Protein AF-A0A554IBC5-F1 (afdb_monomer)

pLDDT: mean 88.37, std 8.96, range [50.66, 98.06]

Foldseek 3Di:
DPPPVVVVVVVPDDPVNVVVVVVVVVVVVVVVVCLVVCCVPDPPVVSVVVCLCVLVVVQVVCVVVVHDDDPVSVVSVVVVVVVVVVVVVVVVVVVVVVVVVVVVVVVD

Mean predicted aligned error: 8.76 Å

Radius of gyration: 23.84 Å; Cα contacts (8 Å, |Δi|>4): 17; chains: 1; bounding box: 59×34×70 Å

Sequence (108 aa):
MGLNGQLGLLANLSIEQAGWVAITSIILFGYVMTWYSGLKYVPVSLAAAVLIFGSPITTLLSLISGGAVNAKELAGVGLILTGLTIIFAAEHIIKKIRQLLSKEYVRS

Solvent-accessible surface area (backbone atoms only — not comparable to full-atom values): 6267 Å² total; per-residue (Å²): 139,78,60,75,68,57,54,54,54,63,75,64,59,49,74,66,57,52,49,53,51,51,53,54,48,52,54,51,49,52,49,51,53,49,50,64,61,46,52,79,80,44,60,66,69,60,58,52,57,59,56,62,51,50,58,52,53,50,52,51,50,33,57,75,71,71,42,89,80,50,73,68,57,55,50,52,44,51,49,54,53,50,54,50,53,51,53,54,50,50,53,52,50,54,54,52,52,51,55,53,53,57,56,52,64,77,74,110

Structure (mmCIF, N/CA/C/O backbone):
data_AF-A0A554IBC5-F1
#
_entry.id   AF-A0A554IBC5-F1
#
loop_
_atom_site.group_PDB
_atom_site.id
_atom_site.type_symbol
_atom_site.label_atom_id
_atom_site.label_alt_id
_atom_site.label_comp_id
_atom_site.label_asym_id
_atom_site.label_entity_id
_atom_site.label_seq_id
_atom_site.pdbx_PDB_ins_code
_atom_site.Cartn_x
_atom_site.Cartn_y
_atom_site.Cartn_z
_atom_site.occupancy
_atom_site.B_iso_or_equiv
_atom_site.auth_seq_id
_atom_site.auth_comp_id
_atom_site.auth_asym_id
_atom_site.auth_atom_id
_atom_site.pdbx_PDB_model_num
ATOM 1 N N . MET A 1 1 ? 29.442 18.006 -13.498 1.00 50.66 1 MET A N 1
ATOM 2 C CA . MET A 1 1 ? 29.298 17.095 -14.659 1.00 50.66 1 MET A CA 1
ATOM 3 C C . MET A 1 1 ? 28.032 16.227 -14.527 1.00 50.66 1 MET A C 1
ATOM 5 O O . MET A 1 1 ? 28.126 15.015 -14.601 1.00 50.66 1 MET A O 1
ATOM 9 N N . GLY A 1 2 ? 26.849 16.813 -14.276 1.00 59.62 2 GLY A N 1
ATOM 10 C CA . GLY A 1 2 ? 25.669 16.038 -13.830 1.00 59.62 2 GLY A CA 1
ATOM 11 C C . GLY A 1 2 ? 24.566 15.810 -14.871 1.00 59.62 2 GLY A C 1
ATOM 12 O O . GLY A 1 2 ? 23.893 14.792 -14.817 1.00 59.62 2 GLY A O 1
ATOM 13 N N . LEU A 1 3 ? 24.395 16.723 -15.834 1.00 61.66 3 LEU A N 1
ATOM 14 C CA . LEU A 1 3 ? 23.262 16.695 -16.777 1.00 61.66 3 LEU A CA 1
ATOM 15 C C . LEU A 1 3 ? 23.611 16.102 -18.153 1.00 61.66 3 LEU A C 1
ATOM 17 O O . LEU A 1 3 ? 22.825 15.344 -18.713 1.00 61.66 3 LEU A O 1
ATOM 21 N N . ASN A 1 4 ? 24.812 16.370 -18.677 1.00 66.00 4 ASN A N 1
ATOM 22 C CA . ASN A 1 4 ? 25.183 15.957 -20.040 1.00 66.00 4 ASN A CA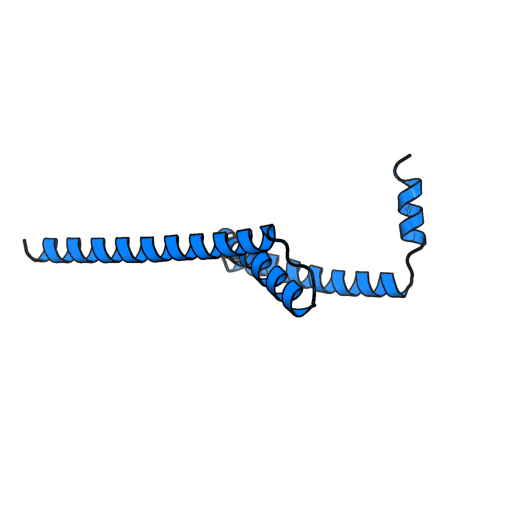 1
ATOM 23 C C . ASN A 1 4 ? 25.296 14.431 -20.224 1.00 66.00 4 ASN A C 1
ATOM 25 O O . ASN A 1 4 ? 25.055 13.938 -21.319 1.00 66.00 4 ASN A O 1
ATOM 29 N N . GLY A 1 5 ? 25.626 13.676 -19.169 1.00 68.25 5 GLY A N 1
ATOM 30 C CA . GLY A 1 5 ? 25.751 12.214 -19.251 1.00 68.25 5 GLY A CA 1
ATOM 31 C C . GLY A 1 5 ? 24.411 11.470 -19.229 1.00 68.25 5 GLY A C 1
ATOM 32 O O . GLY A 1 5 ? 24.266 10.450 -19.892 1.00 68.25 5 GLY A O 1
ATOM 33 N N . GLN A 1 6 ? 23.414 11.989 -18.505 1.00 74.56 6 GLN A N 1
ATOM 34 C CA . GLN A 1 6 ? 22.100 11.343 -18.373 1.00 74.56 6 GLN A CA 1
ATOM 35 C C . GLN A 1 6 ? 21.164 11.669 -19.543 1.00 74.56 6 GLN A C 1
ATOM 37 O O . GLN A 1 6 ? 20.400 10.809 -19.971 1.00 74.56 6 GLN A O 1
ATOM 42 N N . LEU A 1 7 ? 21.268 12.871 -20.123 1.00 75.25 7 LEU A N 1
ATOM 43 C CA . LEU A 1 7 ? 20.524 13.233 -21.336 1.00 75.25 7 LEU A CA 1
ATOM 44 C C . LEU A 1 7 ? 20.935 12.372 -22.541 1.00 75.25 7 LEU A C 1
ATOM 46 O O . LEU A 1 7 ? 20.083 11.995 -23.342 1.00 75.25 7 LEU A O 1
ATOM 50 N N . GLY A 1 8 ? 22.216 11.994 -22.628 1.00 77.50 8 GLY A N 1
ATOM 51 C CA . GLY A 1 8 ? 22.703 11.056 -23.643 1.00 77.50 8 GLY A CA 1
ATOM 52 C C . GLY A 1 8 ? 22.107 9.650 -23.513 1.00 77.50 8 GLY A C 1
ATOM 53 O O . GLY A 1 8 ? 21.890 8.991 -24.523 1.00 77.50 8 GLY A O 1
ATOM 54 N N . LEU A 1 9 ? 21.781 9.205 -22.293 1.00 78.31 9 LEU A N 1
ATOM 55 C CA . LEU A 1 9 ? 21.106 7.921 -22.060 1.00 78.31 9 LEU A CA 1
ATOM 56 C C . LEU A 1 9 ? 19.641 7.957 -22.512 1.00 78.31 9 LEU A C 1
ATOM 58 O O . LEU A 1 9 ? 19.162 6.991 -23.094 1.00 78.31 9 LEU A O 1
ATOM 62 N N . LEU A 1 10 ? 18.948 9.080 -22.299 1.00 77.56 10 LEU A N 1
ATOM 63 C CA . LEU A 1 10 ? 17.574 9.271 -22.778 1.00 77.56 10 LEU A CA 1
ATOM 64 C C . LEU A 1 10 ? 17.505 9.346 -24.309 1.00 77.56 10 LEU A C 1
ATOM 66 O O . LEU A 1 10 ? 16.578 8.810 -24.908 1.00 77.56 10 LEU A O 1
ATOM 70 N N . ALA A 1 11 ? 18.505 9.962 -24.944 1.00 79.38 11 ALA A N 1
ATOM 71 C CA . ALA A 1 11 ? 18.616 10.024 -26.401 1.00 79.38 11 ALA A CA 1
ATOM 72 C C . ALA A 1 11 ? 18.939 8.664 -27.053 1.00 79.38 11 ALA A C 1
ATOM 74 O O . ALA A 1 11 ? 18.804 8.529 -28.266 1.00 79.38 11 ALA A O 1
ATOM 75 N N . ASN A 1 12 ? 19.356 7.667 -26.265 1.00 85.38 12 AS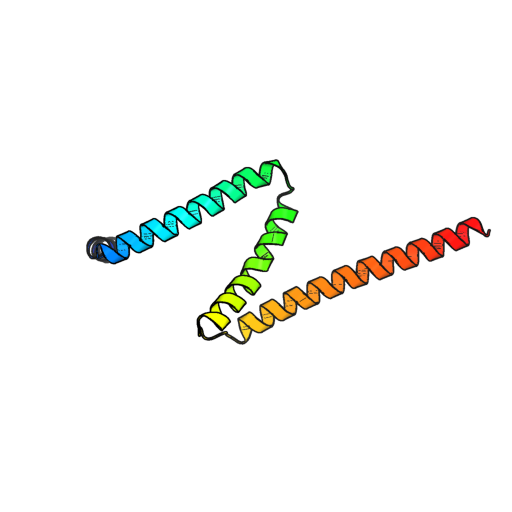N A N 1
ATOM 76 C CA . ASN A 1 12 ? 19.728 6.330 -26.732 1.00 85.38 12 ASN A CA 1
ATOM 77 C C . ASN A 1 12 ? 18.670 5.259 -26.391 1.00 85.38 12 ASN A C 1
ATOM 79 O O . ASN A 1 12 ? 18.949 4.063 -26.447 1.00 85.38 12 ASN A O 1
ATOM 83 N N . LEU A 1 13 ? 17.459 5.675 -26.004 1.00 85.94 13 LEU A N 1
ATOM 84 C CA . LEU A 1 13 ? 16.343 4.757 -25.783 1.00 85.94 13 LEU A CA 1
ATOM 85 C C . LEU A 1 13 ? 15.879 4.150 -27.109 1.00 85.94 13 LEU A C 1
ATOM 87 O O . LEU A 1 13 ? 15.639 4.863 -28.086 1.00 85.94 13 LEU A O 1
ATOM 91 N N . SER A 1 14 ? 15.695 2.830 -27.132 1.00 90.31 14 SER A N 1
ATOM 92 C CA . SER A 1 14 ? 15.085 2.168 -28.283 1.00 90.31 14 SER A CA 1
ATOM 93 C C . SER A 1 14 ? 13.586 2.483 -28.366 1.00 90.31 14 SER A C 1
ATOM 95 O O . SER A 1 14 ? 12.927 2.770 -27.363 1.00 90.31 14 SER A O 1
ATOM 97 N N . ILE A 1 15 ? 13.016 2.386 -29.570 1.00 90.12 15 ILE A N 1
ATOM 98 C CA . ILE A 1 15 ? 11.569 2.561 -29.797 1.00 90.12 15 ILE A CA 1
ATOM 99 C C . ILE A 1 15 ? 10.753 1.570 -28.953 1.00 90.12 15 ILE A C 1
ATOM 101 O O . ILE A 1 15 ? 9.702 1.920 -28.420 1.00 90.12 15 ILE A O 1
ATOM 105 N N . GLU A 1 16 ? 11.257 0.348 -28.782 1.00 92.25 16 GLU A N 1
ATOM 106 C CA . GLU A 1 16 ? 10.627 -0.677 -27.949 1.00 92.25 16 GLU A CA 1
ATOM 107 C C . GLU A 1 16 ? 10.600 -0.274 -26.466 1.00 92.25 16 GLU A C 1
ATOM 109 O O . GLU A 1 16 ? 9.559 -0.364 -25.813 1.00 92.25 16 GLU A O 1
ATOM 114 N N . GLN A 1 17 ? 11.715 0.242 -25.939 1.00 91.50 17 GLN A N 1
ATOM 115 C CA . GLN A 1 17 ? 11.792 0.736 -24.561 1.00 91.50 17 GLN A CA 1
ATOM 116 C C . GLN A 1 17 ? 10.850 1.924 -24.341 1.00 91.50 17 GLN A C 1
ATOM 118 O O . GLN A 1 17 ? 10.145 1.971 -23.334 1.00 91.50 17 GLN A O 1
ATOM 123 N N . ALA A 1 18 ? 10.783 2.852 -25.300 1.00 92.56 18 ALA A N 1
ATOM 124 C CA . ALA A 1 18 ? 9.848 3.973 -25.251 1.00 92.56 18 ALA A CA 1
ATOM 125 C C . ALA A 1 18 ? 8.381 3.502 -25.234 1.00 92.56 18 ALA A C 1
ATOM 127 O O . ALA A 1 18 ? 7.568 4.046 -24.484 1.00 92.56 18 ALA A O 1
ATOM 128 N N . GLY A 1 19 ? 8.051 2.452 -25.995 1.00 94.31 19 GLY A N 1
ATOM 129 C CA . GLY A 1 19 ? 6.732 1.817 -25.973 1.00 94.31 19 GLY A CA 1
ATOM 130 C C . GLY A 1 19 ? 6.364 1.270 -24.590 1.00 94.31 19 GLY A C 1
ATOM 131 O O . GLY A 1 19 ? 5.289 1.573 -24.069 1.00 94.31 19 GLY A O 1
ATOM 132 N N . TRP A 1 20 ? 7.276 0.538 -23.944 1.00 95.00 20 TRP A N 1
ATOM 133 C CA . TRP A 1 20 ? 7.066 0.025 -22.583 1.00 95.00 20 TRP A CA 1
ATOM 134 C C . TRP A 1 20 ? 6.908 1.132 -21.535 1.00 95.00 20 TRP A C 1
ATOM 136 O O . TRP A 1 20 ? 6.050 1.036 -20.648 1.00 95.00 20 TRP A O 1
ATOM 146 N N . VAL A 1 21 ? 7.684 2.211 -21.650 1.00 94.62 21 VAL A N 1
ATOM 147 C CA . VAL A 1 21 ? 7.539 3.397 -20.792 1.00 94.62 21 VAL A CA 1
ATOM 148 C C . VAL A 1 21 ? 6.160 4.032 -20.973 1.00 94.62 21 VAL A C 1
ATOM 150 O O . VAL A 1 21 ? 5.509 4.358 -19.982 1.00 94.62 21 VAL A O 1
ATOM 153 N N . ALA A 1 22 ? 5.668 4.167 -22.206 1.00 95.38 22 ALA A N 1
ATOM 154 C CA . ALA A 1 22 ? 4.342 4.727 -22.459 1.00 95.38 22 ALA A CA 1
ATOM 155 C C . ALA A 1 22 ? 3.229 3.876 -21.825 1.00 95.38 22 ALA A C 1
ATOM 157 O O . ALA A 1 22 ? 2.355 4.414 -21.145 1.00 95.38 22 ALA A O 1
ATOM 158 N N . ILE A 1 23 ? 3.290 2.548 -21.978 1.00 97.19 23 ILE A N 1
ATOM 159 C CA . ILE A 1 23 ? 2.298 1.621 -21.409 1.00 97.19 23 ILE A CA 1
ATOM 160 C C . ILE A 1 23 ? 2.260 1.734 -19.880 1.00 97.19 23 ILE A C 1
ATOM 162 O O . ILE A 1 23 ? 1.201 1.958 -19.293 1.00 97.19 23 ILE A O 1
ATOM 166 N N . THR A 1 24 ? 3.418 1.618 -19.229 1.00 96.00 24 THR A N 1
ATOM 167 C CA . THR A 1 24 ? 3.519 1.717 -17.763 1.00 96.00 24 THR A CA 1
ATOM 168 C C . THR A 1 24 ? 3.087 3.090 -17.246 1.00 96.00 24 THR A C 1
ATOM 170 O O . THR A 1 24 ? 2.410 3.170 -16.221 1.00 96.00 24 THR A O 1
ATOM 173 N N . SER A 1 25 ? 3.381 4.159 -17.990 1.00 97.00 25 SER A N 1
ATOM 174 C CA . SER A 1 25 ? 2.940 5.520 -17.664 1.00 97.00 25 SER A CA 1
ATOM 175 C C . SER A 1 25 ? 1.422 5.671 -17.734 1.00 97.00 25 SER A C 1
ATOM 177 O O . SER A 1 25 ? 0.837 6.280 -16.844 1.00 97.00 25 SER A O 1
ATOM 179 N N . ILE A 1 26 ? 0.764 5.093 -18.745 1.00 98.06 26 ILE A N 1
ATOM 180 C CA . ILE A 1 26 ? -0.702 5.124 -18.875 1.00 98.06 26 ILE A CA 1
ATOM 181 C C . ILE A 1 26 ? -1.362 4.382 -17.710 1.00 98.06 26 ILE A C 1
ATOM 183 O O . ILE A 1 26 ? -2.305 4.897 -17.107 1.00 98.06 26 ILE A O 1
ATOM 187 N N . ILE A 1 27 ? -0.854 3.197 -17.360 1.00 96.81 27 ILE A N 1
ATOM 188 C CA . ILE A 1 27 ? -1.371 2.410 -16.232 1.00 96.81 27 ILE A CA 1
ATOM 189 C C . ILE A 1 27 ? -1.215 3.194 -14.924 1.00 96.81 27 ILE A C 1
ATOM 191 O O . ILE A 1 27 ? -2.176 3.333 -14.165 1.00 96.81 27 ILE A O 1
ATOM 195 N N . LEU A 1 28 ? -0.025 3.752 -14.678 1.00 96.44 28 LEU A N 1
ATOM 196 C CA . LEU A 1 28 ? 0.247 4.543 -13.480 1.00 96.44 28 LEU A CA 1
ATOM 197 C C . LEU A 1 28 ? -0.626 5.804 -13.426 1.00 96.44 28 LEU A C 1
ATOM 199 O O . LEU A 1 28 ? -1.171 6.131 -12.374 1.00 96.44 28 LEU A O 1
ATOM 203 N N . PHE A 1 29 ? -0.807 6.486 -14.556 1.00 97.94 29 PHE A N 1
ATOM 204 C CA . PHE A 1 29 ? -1.681 7.649 -14.659 1.00 97.94 29 PHE A CA 1
ATOM 205 C C . PHE A 1 29 ? -3.133 7.294 -14.323 1.00 97.94 29 PHE A C 1
ATOM 207 O O . PHE A 1 29 ? -3.761 7.980 -13.517 1.00 97.94 29 PHE A O 1
ATOM 214 N N . GLY A 1 30 ? -3.652 6.190 -14.867 1.00 97.75 30 GLY A N 1
ATOM 215 C CA . GLY A 1 30 ? -4.989 5.690 -14.545 1.00 97.75 30 GLY A CA 1
ATOM 216 C C . GLY A 1 30 ? -5.153 5.374 -13.057 1.00 97.75 30 GLY A C 1
ATOM 217 O O . GLY A 1 30 ? -6.156 5.756 -12.448 1.00 97.75 30 GLY A O 1
ATOM 218 N N . TYR A 1 31 ? -4.142 4.750 -12.447 1.00 94.75 31 TYR A N 1
ATOM 219 C CA . TYR A 1 31 ? -4.108 4.502 -11.006 1.00 94.75 31 TYR A CA 1
ATOM 220 C C . TYR A 1 31 ? -4.177 5.808 -10.197 1.00 94.75 31 TYR A C 1
ATOM 222 O O . TYR A 1 31 ? -5.041 5.946 -9.331 1.00 94.75 31 TYR A O 1
ATOM 230 N N . VAL A 1 32 ? -3.331 6.797 -10.509 1.00 95.81 32 VAL A N 1
ATOM 231 C CA . VAL A 1 32 ? -3.300 8.089 -9.800 1.00 95.81 32 VAL A CA 1
ATOM 232 C C . VAL A 1 32 ? -4.621 8.846 -9.967 1.00 95.81 32 VAL A C 1
ATOM 234 O O . VAL A 1 32 ? -5.168 9.353 -8.989 1.00 95.81 32 VAL A O 1
ATOM 237 N N . MET A 1 33 ? -5.184 8.879 -11.175 1.00 97.50 33 MET A N 1
ATOM 238 C CA . MET A 1 33 ? -6.480 9.514 -11.433 1.00 97.50 33 MET A CA 1
ATOM 239 C C . MET A 1 33 ? -7.611 8.858 -10.637 1.00 97.50 33 MET A C 1
ATOM 241 O O . MET A 1 33 ? -8.445 9.555 -10.051 1.00 97.50 33 MET A O 1
ATOM 245 N N . THR A 1 34 ? -7.619 7.525 -10.577 1.00 94.38 34 THR A N 1
ATOM 246 C CA . THR A 1 34 ? -8.593 6.756 -9.791 1.00 94.38 34 THR A CA 1
ATOM 247 C C . THR A 1 34 ? -8.443 7.054 -8.305 1.00 94.38 34 THR A C 1
ATOM 249 O O . THR A 1 34 ? -9.436 7.303 -7.626 1.00 94.38 34 THR A O 1
ATOM 252 N N . TRP A 1 35 ? -7.206 7.102 -7.808 1.00 92.62 35 TRP A N 1
ATOM 253 C CA . TRP A 1 35 ? -6.903 7.445 -6.424 1.00 92.62 35 TRP A CA 1
ATOM 254 C C . TRP A 1 35 ? -7.433 8.832 -6.053 1.00 92.62 35 TRP A C 1
ATOM 256 O O . TRP A 1 35 ? -8.241 8.957 -5.133 1.00 92.62 35 TRP A O 1
ATOM 266 N N . TYR A 1 36 ? -7.050 9.869 -6.806 1.00 94.44 36 TYR A N 1
ATOM 267 C CA . TYR A 1 36 ? -7.491 11.241 -6.541 1.00 94.44 36 TYR A CA 1
ATOM 268 C C . TYR A 1 36 ? -9.011 11.395 -6.634 1.00 94.44 36 TYR A C 1
ATOM 270 O O . TYR A 1 36 ? -9.611 12.077 -5.805 1.00 94.44 36 TYR A O 1
ATOM 278 N N . SER A 1 37 ? -9.648 10.726 -7.596 1.00 94.94 37 SER A N 1
ATOM 279 C CA . SER A 1 37 ? -11.110 10.729 -7.722 1.00 94.94 37 SER A CA 1
ATOM 280 C C . SER A 1 37 ? -11.791 10.001 -6.555 1.00 94.94 37 SER 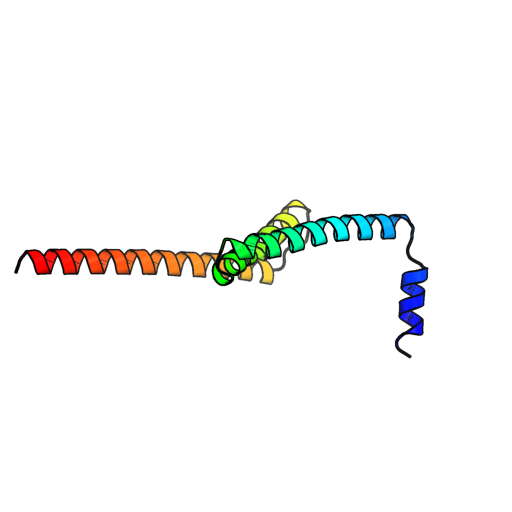A C 1
ATOM 282 O O . SER A 1 37 ? -12.835 10.440 -6.074 1.00 94.94 37 SER A O 1
ATOM 284 N N . GLY A 1 38 ? -11.191 8.910 -6.071 1.00 93.19 38 GLY A N 1
ATOM 285 C CA . GLY A 1 38 ? -11.670 8.103 -4.950 1.00 93.19 38 GLY A CA 1
ATOM 286 C C . GLY A 1 38 ? -11.659 8.842 -3.612 1.00 93.19 38 GLY A C 1
ATOM 287 O O . GLY A 1 38 ? -12.582 8.672 -2.815 1.00 93.19 38 GLY A O 1
ATOM 288 N N . LEU A 1 39 ? -10.677 9.723 -3.387 1.00 94.44 39 LEU A N 1
ATOM 289 C CA . LEU A 1 39 ? -10.564 10.521 -2.15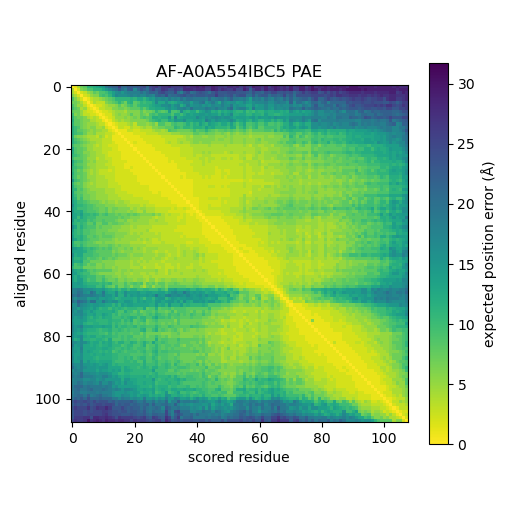5 1.00 94.44 39 LEU A CA 1
ATOM 290 C C . LEU A 1 39 ? -11.763 11.447 -1.904 1.00 94.44 39 LEU A C 1
ATOM 292 O O . LEU A 1 39 ? -11.977 11.877 -0.774 1.00 94.44 39 LEU A O 1
ATOM 296 N N . LYS A 1 40 ? -12.581 11.730 -2.924 1.00 94.62 40 LYS A N 1
ATOM 297 C CA . LYS A 1 40 ? -13.852 12.446 -2.747 1.00 94.62 40 LYS A CA 1
ATOM 298 C C . LYS A 1 40 ? -14.881 11.636 -1.943 1.00 94.62 40 LYS A C 1
ATOM 300 O O . LYS A 1 40 ? -15.773 12.224 -1.337 1.00 94.62 40 LYS A O 1
ATOM 305 N N . TYR A 1 41 ? -14.784 10.307 -1.961 1.00 95.12 41 TYR A N 1
ATOM 306 C CA . TYR A 1 41 ? -15.793 9.402 -1.407 1.00 95.12 41 TYR A CA 1
ATOM 307 C C . TYR A 1 41 ? -15.379 8.753 -0.085 1.00 95.12 41 TYR A C 1
ATOM 309 O O . TYR A 1 41 ? -16.245 8.338 0.681 1.00 95.12 41 TYR A O 1
ATOM 317 N N . VAL A 1 42 ? -14.076 8.643 0.190 1.00 94.81 42 VAL A N 1
ATOM 318 C CA . VAL A 1 42 ? -13.551 7.958 1.379 1.00 94.81 42 VAL A CA 1
ATOM 319 C C . VAL A 1 42 ? -12.503 8.808 2.096 1.00 94.81 42 VAL A C 1
ATOM 321 O O . VAL A 1 42 ? -11.780 9.566 1.449 1.00 94.81 42 VAL A O 1
ATOM 324 N N . PRO A 1 43 ? -12.368 8.679 3.427 1.00 95.06 43 PRO A N 1
ATOM 325 C CA . PRO A 1 43 ? -11.316 9.371 4.157 1.00 95.06 43 PRO A CA 1
ATOM 326 C C . PRO A 1 43 ? -9.927 8.893 3.714 1.00 95.06 43 PRO A C 1
ATOM 328 O O . PRO A 1 43 ? -9.708 7.708 3.452 1.00 95.06 43 PRO A O 1
ATOM 331 N N . VAL A 1 44 ? -8.965 9.821 3.697 1.00 93.19 44 VAL A N 1
ATOM 332 C CA . VAL A 1 44 ? -7.582 9.575 3.248 1.00 93.19 44 VAL A CA 1
ATOM 333 C C . VAL A 1 44 ? -6.918 8.442 4.034 1.00 93.19 44 VAL A C 1
ATOM 335 O O . VAL A 1 44 ? -6.179 7.649 3.462 1.00 93.19 44 VAL A O 1
ATOM 338 N N . SER A 1 45 ? -7.210 8.323 5.332 1.00 93.25 45 SER A N 1
ATOM 339 C CA . SER A 1 45 ? -6.686 7.248 6.181 1.00 93.25 45 SER A CA 1
ATOM 340 C C . SER A 1 45 ? -7.154 5.861 5.738 1.00 93.25 45 SER A C 1
ATOM 342 O O . SER A 1 45 ? -6.360 4.924 5.738 1.00 93.25 45 SER A O 1
ATOM 344 N N . LEU A 1 46 ? -8.415 5.729 5.313 1.00 93.12 46 LEU A N 1
ATOM 345 C CA . LEU A 1 46 ? -8.959 4.471 4.801 1.00 93.12 46 LEU A CA 1
ATOM 346 C C . LEU A 1 46 ? -8.334 4.139 3.448 1.00 93.12 46 LEU A C 1
ATOM 348 O O . LEU A 1 46 ? -7.875 3.018 3.250 1.00 93.12 46 LEU A O 1
ATOM 352 N N . ALA A 1 47 ? -8.239 5.119 2.547 1.00 92.62 47 ALA A N 1
ATOM 353 C CA . ALA A 1 47 ? -7.563 4.927 1.268 1.00 92.62 47 ALA A CA 1
ATOM 354 C C . ALA A 1 47 ? -6.100 4.485 1.471 1.00 92.62 47 ALA A C 1
ATOM 356 O O . ALA A 1 47 ? -5.651 3.514 0.864 1.00 92.62 47 ALA A O 1
ATOM 357 N N . ALA A 1 48 ? -5.360 5.143 2.371 1.00 91.75 48 ALA A N 1
ATOM 358 C CA . ALA A 1 48 ? -3.976 4.794 2.693 1.00 91.75 48 ALA A CA 1
ATOM 359 C C . ALA A 1 48 ? -3.850 3.387 3.294 1.00 91.75 48 ALA A C 1
ATOM 361 O O . ALA A 1 48 ? -2.904 2.671 2.970 1.00 91.75 48 ALA A O 1
ATOM 362 N N . ALA A 1 49 ? -4.818 2.956 4.109 1.00 90.75 49 ALA A N 1
ATOM 363 C CA . ALA A 1 49 ? -4.847 1.594 4.635 1.00 90.75 49 ALA A CA 1
ATOM 364 C C . ALA A 1 49 ? -4.940 0.543 3.514 1.00 90.75 49 ALA A C 1
ATOM 366 O O . ALA A 1 49 ? -4.311 -0.508 3.612 1.00 90.75 49 ALA A O 1
ATOM 367 N N . VAL A 1 50 ? -5.646 0.839 2.415 1.00 90.44 50 VAL A N 1
ATOM 368 C CA . VAL A 1 50 ? -5.694 -0.048 1.239 1.00 90.44 50 VAL A CA 1
ATOM 369 C C . VAL A 1 50 ? -4.317 -0.171 0.570 1.00 90.44 50 VAL A C 1
ATOM 371 O O . VAL A 1 50 ? -3.949 -1.261 0.138 1.00 90.44 50 VAL A O 1
ATOM 374 N N . LEU A 1 51 ? -3.505 0.893 0.539 1.00 90.19 51 LEU A N 1
ATOM 375 C CA . LEU A 1 51 ? -2.163 0.853 -0.069 1.00 90.19 51 LEU A CA 1
ATOM 376 C C . LEU A 1 51 ? -1.175 -0.054 0.660 1.00 90.19 51 LEU A C 1
ATOM 378 O O . LEU A 1 51 ? -0.229 -0.541 0.042 1.00 90.19 51 LEU A O 1
ATOM 382 N N . ILE A 1 52 ? -1.395 -0.324 1.947 1.00 89.12 52 ILE A N 1
ATOM 383 C CA . ILE A 1 52 ? -0.549 -1.239 2.723 1.00 89.12 52 ILE A CA 1
ATOM 384 C C . ILE A 1 52 ? -0.570 -2.650 2.109 1.00 89.12 52 ILE A C 1
ATOM 386 O O . ILE A 1 52 ? 0.440 -3.354 2.150 1.00 89.12 52 ILE A O 1
ATOM 390 N N . PHE A 1 53 ? -1.666 -3.039 1.444 1.00 87.56 53 PHE A N 1
ATOM 391 C CA . PHE A 1 53 ? -1.747 -4.298 0.698 1.00 87.56 53 PHE A CA 1
ATOM 392 C C . PHE A 1 53 ? -0.856 -4.341 -0.551 1.00 87.56 53 PHE A C 1
ATOM 394 O O . PHE A 1 53 ? -0.605 -5.427 -1.070 1.00 87.56 53 PHE A O 1
ATOM 401 N N . GLY A 1 54 ? -0.318 -3.207 -1.008 1.00 88.38 54 GLY A N 1
ATOM 402 C CA . GLY A 1 54 ? 0.587 -3.153 -2.156 1.00 88.38 54 GLY A CA 1
ATOM 403 C C . GLY A 1 54 ? 1.835 -4.025 -1.981 1.00 88.38 54 GLY A C 1
ATOM 404 O O . GLY A 1 54 ? 2.248 -4.691 -2.929 1.00 88.38 54 GLY A O 1
ATOM 405 N N . SER A 1 55 ? 2.398 -4.100 -0.770 1.00 86.06 55 SER A N 1
ATOM 406 C CA . SER A 1 55 ? 3.567 -4.946 -0.477 1.00 86.06 55 SER A CA 1
ATOM 407 C C . SER A 1 55 ? 3.251 -6.454 -0.554 1.00 86.06 55 SER A C 1
ATOM 409 O O . SER A 1 55 ? 3.921 -7.155 -1.319 1.00 86.06 55 SER A O 1
ATOM 411 N N . PRO A 1 56 ? 2.204 -6.974 0.121 1.00 88.00 56 PRO A N 1
ATOM 412 C CA . PRO A 1 56 ? 1.752 -8.353 -0.066 1.00 88.00 56 PRO A CA 1
ATOM 413 C C . PRO A 1 56 ? 1.422 -8.712 -1.519 1.00 88.00 56 PRO A C 1
ATOM 415 O O . PRO A 1 56 ? 1.839 -9.767 -1.991 1.00 88.00 56 PRO A O 1
ATOM 418 N N . ILE A 1 57 ? 0.717 -7.832 -2.243 1.00 90.12 57 ILE A N 1
ATOM 419 C CA . ILE A 1 57 ? 0.355 -8.058 -3.651 1.00 90.12 57 ILE A CA 1
ATOM 420 C C . ILE A 1 57 ? 1.615 -8.149 -4.520 1.00 90.12 57 ILE A C 1
ATOM 422 O O . ILE A 1 57 ? 1.740 -9.074 -5.319 1.00 90.12 57 ILE A O 1
ATOM 426 N N . THR A 1 58 ? 2.571 -7.236 -4.331 1.00 89.00 58 THR A N 1
ATOM 427 C CA . THR A 1 58 ? 3.840 -7.237 -5.078 1.00 89.00 58 THR A CA 1
ATOM 428 C C . THR A 1 58 ? 4.663 -8.481 -4.759 1.00 89.00 58 THR A C 1
ATOM 430 O O . THR A 1 58 ? 5.168 -9.127 -5.668 1.00 89.00 58 THR A O 1
ATOM 433 N N . THR A 1 59 ? 4.738 -8.873 -3.485 1.00 88.19 59 THR A N 1
ATOM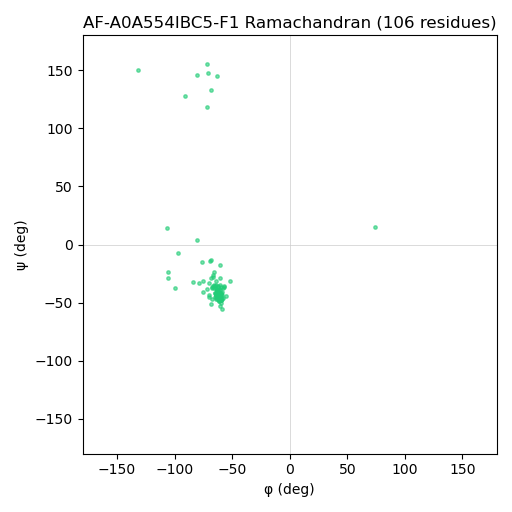 434 C CA . THR A 1 59 ? 5.456 -10.084 -3.061 1.00 88.19 59 THR A CA 1
ATOM 435 C C . THR A 1 59 ? 4.846 -11.335 -3.695 1.00 88.19 59 THR A C 1
ATOM 437 O O . THR A 1 59 ? 5.570 -12.183 -4.211 1.00 88.19 59 THR A O 1
ATOM 440 N N . LEU A 1 60 ? 3.513 -11.441 -3.714 1.00 88.88 60 LEU A N 1
ATOM 441 C CA . LEU A 1 60 ? 2.813 -12.555 -4.353 1.00 88.88 60 LEU A CA 1
ATOM 442 C C . LEU A 1 60 ? 3.061 -12.585 -5.866 1.00 8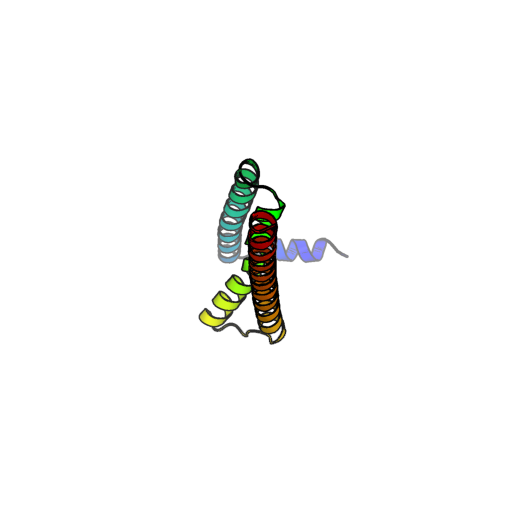8.88 60 LEU A C 1
ATOM 444 O O . LEU A 1 60 ? 3.328 -13.648 -6.426 1.00 88.88 60 LEU A O 1
ATOM 448 N N . LEU A 1 61 ? 3.015 -11.425 -6.522 1.00 89.19 61 LEU A N 1
ATOM 449 C CA . LEU A 1 61 ? 3.305 -11.314 -7.947 1.00 89.19 61 LEU A CA 1
ATOM 450 C C . LEU A 1 61 ? 4.752 -11.719 -8.260 1.00 89.19 61 LEU A C 1
ATOM 452 O O . LEU A 1 61 ? 4.978 -12.444 -9.229 1.00 89.19 61 LEU A O 1
ATOM 456 N N . SER A 1 62 ? 5.712 -11.320 -7.420 1.00 89.00 62 SER A N 1
ATOM 457 C CA . SER A 1 62 ? 7.113 -11.735 -7.525 1.00 89.00 62 SER A CA 1
ATOM 458 C C . SER A 1 62 ? 7.263 -13.251 -7.396 1.00 89.00 62 SER A C 1
ATOM 460 O O . SER A 1 62 ? 7.935 -13.847 -8.232 1.00 89.00 62 SER A O 1
ATOM 462 N N . LEU A 1 63 ? 6.591 -13.894 -6.431 1.00 88.12 63 LEU A N 1
ATOM 463 C CA . LEU A 1 63 ? 6.618 -15.359 -6.283 1.00 88.12 63 LEU A CA 1
ATOM 464 C C . LEU A 1 63 ? 6.113 -16.079 -7.537 1.00 88.12 63 LEU A C 1
ATOM 466 O O . LEU A 1 63 ? 6.744 -17.023 -8.003 1.00 88.12 63 LEU A O 1
ATOM 470 N N . ILE A 1 64 ? 4.982 -15.629 -8.088 1.00 91.94 64 ILE A N 1
ATOM 471 C CA . ILE A 1 64 ? 4.359 -16.260 -9.262 1.00 91.94 64 ILE A CA 1
ATOM 472 C C . ILE A 1 64 ? 5.196 -16.022 -10.525 1.00 91.94 64 ILE A C 1
ATOM 474 O O . ILE A 1 64 ? 5.274 -16.891 -11.389 1.00 91.94 64 ILE A O 1
ATOM 478 N N . SER A 1 65 ? 5.858 -14.869 -10.621 1.00 91.25 65 SER A N 1
ATOM 479 C CA . SER A 1 65 ? 6.701 -14.505 -11.767 1.00 91.25 65 SER A CA 1
ATOM 480 C C . SER A 1 65 ? 8.102 -15.136 -11.720 1.00 91.25 65 SER A C 1
ATOM 482 O O . SER A 1 65 ? 8.931 -14.837 -12.576 1.00 91.25 65 SER A O 1
ATOM 484 N N . GLY A 1 66 ? 8.395 -15.983 -10.723 1.00 87.06 66 GLY A N 1
ATOM 485 C CA . GLY A 1 66 ? 9.715 -16.597 -10.530 1.00 87.06 66 GLY A CA 1
ATOM 486 C C . GLY A 1 66 ? 10.778 -15.639 -9.977 1.00 87.06 66 GLY A C 1
ATOM 487 O O . GLY A 1 66 ? 11.971 -15.932 -10.043 1.00 87.06 66 GLY A O 1
ATOM 488 N N . GLY A 1 67 ? 10.362 -14.489 -9.446 1.00 82.12 67 GLY A N 1
ATOM 489 C CA . GLY A 1 67 ? 11.230 -13.516 -8.797 1.00 82.12 67 GLY A CA 1
ATOM 490 C C . GLY A 1 67 ? 11.753 -14.016 -7.450 1.00 82.12 67 GLY A C 1
ATOM 491 O O . GLY A 1 67 ? 11.073 -14.736 -6.717 1.00 82.12 67 GLY A O 1
ATOM 492 N N . ALA A 1 68 ? 12.973 -13.608 -7.102 1.00 80.00 68 ALA A N 1
ATOM 493 C CA . ALA A 1 68 ? 13.541 -13.895 -5.793 1.00 80.00 68 ALA A CA 1
ATOM 494 C C . ALA A 1 68 ? 12.841 -13.042 -4.730 1.00 80.00 68 ALA A C 1
ATOM 496 O O . ALA A 1 68 ? 12.921 -11.816 -4.769 1.00 80.00 68 ALA A O 1
ATOM 497 N N . VAL A 1 69 ? 12.187 -13.695 -3.772 1.00 80.44 69 VAL A N 1
ATOM 498 C CA . VAL A 1 69 ? 11.604 -13.014 -2.615 1.00 80.44 69 VAL A CA 1
ATOM 499 C C . VAL A 1 69 ? 12.615 -12.959 -1.484 1.00 80.44 69 VAL A C 1
ATOM 501 O O . VAL A 1 69 ? 13.188 -13.971 -1.078 1.00 80.44 69 VAL A O 1
ATOM 504 N N . ASN A 1 70 ? 12.838 -11.756 -0.964 1.00 85.50 70 ASN A N 1
ATOM 505 C CA . ASN A 1 70 ? 13.762 -11.533 0.136 1.00 85.50 70 ASN A CA 1
ATOM 506 C C . ASN A 1 70 ? 13.099 -11.892 1.477 1.00 85.50 70 ASN A C 1
ATOM 508 O O . ASN A 1 70 ? 11.920 -11.621 1.701 1.00 85.50 70 ASN A O 1
ATOM 512 N N . ALA A 1 71 ? 13.879 -12.407 2.432 1.00 84.38 71 ALA A N 1
ATOM 513 C CA . ALA A 1 71 ? 13.434 -12.612 3.812 1.00 84.38 71 ALA A CA 1
ATOM 514 C C . ALA A 1 71 ? 12.817 -11.343 4.439 1.00 84.38 71 ALA A C 1
ATOM 516 O O . ALA A 1 71 ? 11.895 -11.437 5.247 1.00 84.38 71 ALA A O 1
ATOM 517 N N . LYS A 1 72 ? 13.276 -10.148 4.035 1.00 86.06 72 LYS A N 1
ATOM 518 C CA . LYS A 1 72 ? 12.701 -8.863 4.469 1.00 86.06 72 LYS A CA 1
ATOM 519 C C . LYS A 1 72 ? 11.264 -8.646 3.981 1.00 86.06 72 LYS A C 1
ATOM 521 O O . LYS A 1 72 ? 10.458 -8.095 4.725 1.00 86.06 72 LYS A O 1
ATOM 526 N N . GLU A 1 73 ? 10.936 -9.078 2.766 1.00 83.31 73 GLU A N 1
ATOM 527 C CA . GLU A 1 73 ? 9.589 -8.941 2.193 1.00 83.31 73 GLU A CA 1
ATOM 528 C C . GLU A 1 73 ? 8.611 -9.873 2.912 1.00 83.31 73 GLU A C 1
ATOM 530 O O . GLU A 1 73 ? 7.544 -9.441 3.345 1.00 83.31 73 GLU A O 1
ATOM 535 N N . LEU A 1 74 ? 9.031 -11.117 3.169 1.00 85.75 74 LEU A N 1
ATOM 536 C CA . LEU A 1 74 ? 8.260 -12.073 3.970 1.00 85.75 74 LEU A CA 1
ATOM 537 C C . LEU A 1 74 ? 8.043 -11.584 5.406 1.00 85.75 74 LEU A C 1
ATOM 539 O O . LEU A 1 74 ? 6.934 -11.693 5.928 1.00 85.75 74 LEU A O 1
ATOM 543 N N . ALA A 1 75 ? 9.071 -11.005 6.035 1.00 88.00 75 ALA A N 1
ATOM 544 C CA . ALA A 1 75 ? 8.941 -10.404 7.359 1.00 88.00 75 ALA A CA 1
ATOM 545 C C . ALA A 1 75 ? 7.935 -9.240 7.355 1.00 88.00 75 ALA A C 1
ATOM 547 O O . ALA A 1 75 ? 7.111 -9.140 8.262 1.00 88.00 75 ALA A O 1
ATOM 548 N N . GLY A 1 76 ? 7.953 -8.401 6.314 1.00 86.56 76 GLY A N 1
ATOM 549 C CA . GLY A 1 76 ? 6.974 -7.330 6.124 1.00 86.56 76 GLY A CA 1
ATOM 550 C C . GLY A 1 76 ? 5.540 -7.853 6.024 1.00 86.56 76 GLY A C 1
ATOM 551 O O . GLY A 1 76 ? 4.661 -7.370 6.738 1.00 86.56 76 GLY A O 1
ATOM 552 N N . VAL A 1 77 ? 5.306 -8.885 5.206 1.00 86.56 77 VAL A N 1
ATOM 553 C CA . VAL A 1 77 ? 3.993 -9.546 5.101 1.00 86.56 77 VAL A CA 1
ATOM 554 C C . VAL A 1 77 ? 3.562 -10.126 6.452 1.00 86.56 77 VAL A C 1
ATOM 556 O O . VAL A 1 77 ? 2.431 -9.905 6.886 1.00 86.56 77 VAL A O 1
ATOM 559 N N . GLY A 1 78 ? 4.468 -10.810 7.156 1.00 88.81 78 GLY A N 1
ATOM 560 C CA . GLY A 1 78 ? 4.204 -11.372 8.482 1.00 88.81 78 GLY A CA 1
ATOM 561 C C . GLY A 1 78 ? 3.822 -10.315 9.523 1.00 88.81 78 GLY A C 1
ATOM 562 O O . GLY A 1 78 ? 2.874 -10.514 10.285 1.00 88.81 78 GLY A O 1
ATOM 563 N N . LEU A 1 79 ? 4.501 -9.165 9.527 1.00 90.12 79 LEU A N 1
ATOM 564 C CA . LEU A 1 79 ? 4.179 -8.042 10.412 1.00 90.12 79 LEU A CA 1
ATOM 565 C C . LEU A 1 79 ? 2.804 -7.441 10.109 1.00 90.12 79 LEU A C 1
ATOM 567 O O . LEU A 1 79 ? 2.053 -7.168 11.044 1.00 90.12 79 LEU A O 1
ATOM 571 N N . ILE A 1 80 ? 2.443 -7.283 8.830 1.00 89.38 80 ILE A N 1
ATOM 572 C CA . ILE A 1 80 ? 1.117 -6.785 8.431 1.00 89.38 80 ILE A CA 1
ATOM 573 C C . ILE A 1 80 ? 0.021 -7.734 8.931 1.00 89.38 80 ILE A C 1
ATOM 575 O O . ILE A 1 80 ? -0.938 -7.283 9.558 1.00 89.38 80 ILE A O 1
ATOM 579 N N . LEU A 1 81 ? 0.180 -9.045 8.716 1.00 90.19 81 LEU A N 1
ATOM 580 C CA . LEU A 1 81 ? -0.781 -10.047 9.189 1.00 90.19 81 LEU A CA 1
ATOM 581 C C . LEU A 1 81 ? -0.896 -10.047 10.718 1.00 90.19 81 LEU A C 1
ATOM 583 O O . LEU A 1 81 ? -2.003 -10.080 11.248 1.00 90.19 81 LEU A O 1
ATOM 587 N N . THR A 1 82 ? 0.232 -9.947 11.423 1.00 92.12 82 THR A N 1
ATOM 588 C CA . THR A 1 82 ? 0.266 -9.886 12.892 1.00 92.12 82 THR A CA 1
ATOM 589 C C . THR A 1 82 ? -0.417 -8.624 13.423 1.00 92.12 82 THR A C 1
ATOM 591 O O . THR A 1 82 ? -1.193 -8.685 14.372 1.00 92.12 82 THR A O 1
ATOM 594 N N . GLY A 1 83 ? -0.188 -7.468 12.796 1.00 90.69 83 GLY A N 1
ATOM 595 C CA . GLY A 1 83 ? -0.895 -6.236 13.146 1.00 90.69 83 GLY A CA 1
ATOM 596 C C . GLY A 1 83 ? -2.408 -6.380 12.970 1.00 90.69 83 GLY A C 1
ATOM 597 O O . GLY A 1 83 ? -3.175 -5.990 13.851 1.00 90.69 83 GLY A O 1
ATOM 598 N N . LEU A 1 84 ? -2.839 -7.013 11.873 1.00 89.94 84 LEU A N 1
ATOM 599 C CA . LEU A 1 84 ? -4.251 -7.281 11.599 1.00 89.94 84 LEU A CA 1
ATOM 600 C C . LEU A 1 84 ? -4.886 -8.152 12.695 1.00 89.94 84 LEU A C 1
ATOM 602 O O . LEU A 1 84 ? -5.951 -7.813 13.213 1.00 89.94 84 LEU A O 1
ATOM 606 N N . THR A 1 85 ? -4.232 -9.255 13.079 1.00 92.25 85 THR A N 1
ATOM 607 C CA . THR A 1 85 ? -4.758 -10.167 14.106 1.00 92.25 85 THR A CA 1
ATOM 608 C C . THR A 1 85 ? -4.860 -9.496 15.473 1.00 92.25 85 THR A C 1
ATOM 610 O O . THR A 1 85 ? -5.861 -9.693 16.162 1.00 92.25 85 THR A O 1
ATOM 613 N N . ILE A 1 86 ? -3.890 -8.653 15.843 1.00 95.69 86 ILE A N 1
ATOM 614 C CA . ILE A 1 86 ? -3.922 -7.875 17.090 1.00 95.69 86 ILE A CA 1
ATOM 615 C C . ILE A 1 86 ? -5.127 -6.929 17.115 1.00 95.69 86 ILE A C 1
ATOM 617 O O . ILE A 1 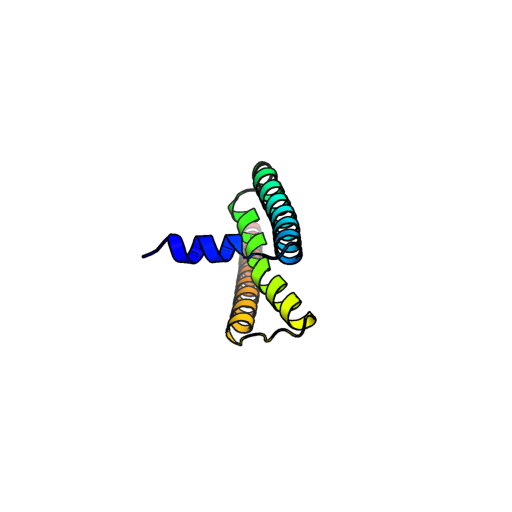86 ? -5.846 -6.887 18.115 1.00 95.69 86 ILE A O 1
ATOM 621 N N . ILE A 1 87 ? -5.381 -6.200 16.024 1.00 93.44 87 ILE A N 1
ATOM 622 C CA . ILE A 1 87 ? -6.508 -5.260 15.937 1.00 93.44 87 ILE A CA 1
ATOM 623 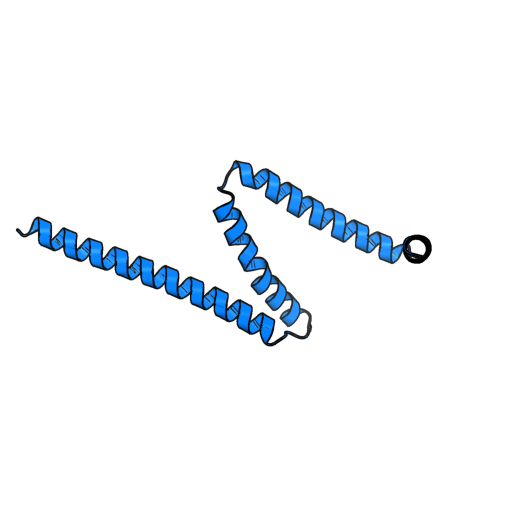C C . ILE A 1 87 ? -7.841 -6.002 16.092 1.00 93.44 87 ILE A C 1
ATOM 625 O O . ILE A 1 87 ? -8.672 -5.613 16.916 1.00 93.44 87 ILE A O 1
ATOM 629 N N . PHE A 1 88 ? -8.035 -7.107 15.366 1.00 93.88 88 PHE A N 1
ATOM 630 C CA . PHE A 1 88 ? -9.261 -7.901 15.479 1.00 93.88 88 PHE A CA 1
ATOM 631 C C . PHE A 1 88 ? -9.444 -8.513 16.872 1.00 93.88 88 PHE A C 1
ATOM 633 O O . PHE A 1 88 ? -10.556 -8.510 17.407 1.00 93.88 88 PHE A O 1
ATOM 640 N N . ALA A 1 89 ? -8.365 -9.003 17.488 1.00 93.94 89 ALA A N 1
ATOM 641 C CA . ALA A 1 89 ? -8.406 -9.523 18.849 1.00 93.94 89 ALA A CA 1
ATOM 642 C C . ALA A 1 89 ? -8.805 -8.430 19.854 1.00 93.94 89 ALA A C 1
ATOM 644 O O . ALA A 1 89 ? -9.681 -8.655 20.692 1.00 93.94 89 ALA A O 1
ATOM 645 N N . ALA A 1 90 ? -8.227 -7.232 19.735 1.00 95.56 90 ALA A N 1
ATOM 646 C CA . ALA A 1 90 ? -8.562 -6.093 20.581 1.00 95.56 90 ALA A CA 1
ATOM 647 C C . ALA A 1 90 ? -10.041 -5.698 20.443 1.00 95.56 90 ALA A C 1
ATOM 649 O O . ALA A 1 90 ? -10.730 -5.546 21.454 1.00 95.56 90 ALA A O 1
ATOM 650 N N . GLU A 1 91 ? -10.568 -5.610 19.216 1.00 94.38 91 GLU A N 1
ATOM 651 C CA . GLU A 1 91 ? -11.993 -5.336 18.998 1.00 94.38 91 GLU A CA 1
ATOM 652 C C . GLU A 1 91 ? -12.899 -6.382 19.654 1.00 94.38 91 GLU A C 1
ATOM 654 O O . GLU A 1 91 ? -13.916 -6.034 20.264 1.00 94.38 91 GLU A O 1
ATOM 659 N N . HIS A 1 92 ? -12.546 -7.664 19.528 1.00 93.50 92 HIS A N 1
ATOM 660 C CA . HIS A 1 92 ? -13.330 -8.756 20.094 1.00 93.50 92 HIS A CA 1
ATOM 661 C C . HIS A 1 92 ? -13.364 -8.686 21.627 1.00 93.50 92 HIS A C 1
ATOM 663 O O . HIS A 1 92 ? -14.428 -8.820 22.234 1.00 93.50 92 HIS A O 1
ATOM 669 N N . ILE A 1 93 ? -12.219 -8.404 22.255 1.00 95.50 93 ILE A N 1
ATOM 670 C CA . ILE A 1 93 ? -12.100 -8.254 23.709 1.00 95.50 93 ILE A CA 1
ATOM 671 C C . ILE A 1 93 ? -12.917 -7.052 24.199 1.00 95.50 93 ILE A C 1
ATOM 673 O O . ILE A 1 93 ? -13.699 -7.192 25.139 1.00 95.50 93 ILE A O 1
ATOM 677 N N . ILE A 1 94 ? -12.811 -5.893 23.540 1.00 96.19 94 ILE A N 1
ATOM 678 C CA . ILE A 1 94 ? -13.548 -4.677 23.925 1.00 96.19 94 ILE A CA 1
ATOM 679 C C . ILE A 1 94 ? -15.062 -4.898 23.828 1.00 96.19 94 ILE A C 1
ATOM 681 O O . ILE A 1 94 ? -15.801 -4.552 24.755 1.00 96.19 94 ILE A O 1
ATOM 685 N N . LYS A 1 95 ? -15.540 -5.505 22.732 1.0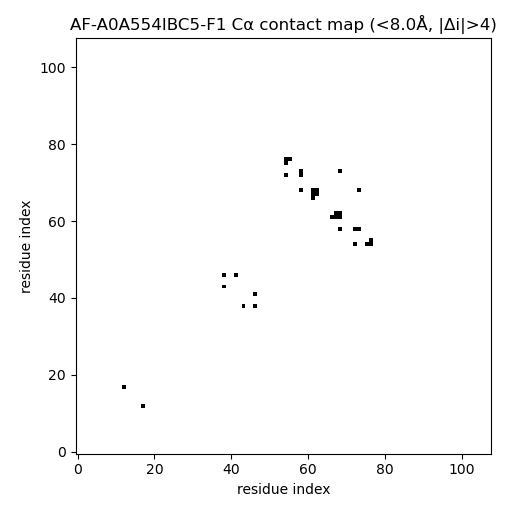0 93.62 95 LYS A N 1
ATOM 686 C CA . LYS A 1 95 ? -16.965 -5.831 22.553 1.00 93.62 95 LYS A CA 1
ATOM 687 C C . LYS A 1 95 ? -17.453 -6.784 23.646 1.00 93.62 95 LYS A C 1
ATOM 689 O O . LYS A 1 95 ? -18.514 -6.548 24.224 1.00 93.62 95 LYS A O 1
ATOM 694 N N . LYS A 1 96 ? -16.659 -7.806 23.979 1.00 93.56 96 LYS A N 1
ATOM 695 C CA . LYS A 1 96 ? -16.977 -8.774 25.036 1.00 93.56 96 LYS A CA 1
ATOM 696 C C . LYS A 1 96 ? -17.061 -8.116 26.417 1.00 93.56 96 LYS A C 1
ATOM 698 O O . LYS A 1 96 ? -18.038 -8.336 27.124 1.00 93.56 96 LYS A O 1
ATOM 703 N N . ILE A 1 97 ? -16.094 -7.270 26.783 1.00 95.38 97 ILE A N 1
ATOM 704 C CA . ILE A 1 97 ? -16.100 -6.537 28.063 1.00 95.38 97 ILE A CA 1
ATOM 705 C C . ILE A 1 97 ? -17.331 -5.627 28.159 1.00 95.38 97 ILE A C 1
ATOM 707 O O . ILE A 1 97 ? -18.034 -5.650 29.168 1.00 95.38 97 ILE A O 1
ATOM 711 N N . ARG A 1 98 ? -17.646 -4.873 27.096 1.00 94.75 98 ARG A N 1
ATOM 712 C CA . ARG A 1 98 ? -18.818 -3.985 27.067 1.00 94.75 98 ARG A CA 1
ATOM 713 C C . ARG A 1 98 ? -20.129 -4.746 27.294 1.00 94.75 98 ARG A C 1
ATOM 715 O O . ARG A 1 98 ? -20.981 -4.260 28.030 1.00 94.75 98 ARG A O 1
ATOM 722 N N . GLN A 1 99 ? -20.279 -5.928 26.695 1.00 93.31 99 GLN A N 1
ATOM 723 C CA . GLN A 1 99 ? -21.460 -6.778 26.886 1.00 93.31 99 GLN A CA 1
ATOM 724 C C . GLN A 1 99 ? -21.585 -7.322 28.315 1.00 93.31 99 GLN A C 1
ATOM 726 O O . GLN A 1 99 ? -22.698 -7.456 28.821 1.00 93.31 99 GLN A O 1
ATOM 731 N N . LEU A 1 100 ? -20.465 -7.644 28.971 1.00 91.94 100 LEU A N 1
ATOM 732 C CA . LEU A 1 100 ? -20.475 -8.116 30.358 1.00 91.94 100 LEU A CA 1
ATOM 733 C C . LEU A 1 100 ? -20.909 -7.000 31.312 1.00 91.94 100 LEU A C 1
ATOM 735 O O . LEU A 1 100 ? -21.829 -7.204 32.100 1.00 91.94 100 LEU A O 1
ATOM 739 N N . LEU A 1 101 ? -20.334 -5.805 31.156 1.00 92.56 101 LEU A N 1
ATOM 740 C CA . LEU A 1 101 ? -20.682 -4.642 31.974 1.00 92.56 101 LEU A CA 1
ATOM 741 C C . LEU A 1 101 ? -22.143 -4.206 31.777 1.00 92.56 101 LEU A C 1
ATOM 743 O O . LEU A 1 101 ? -22.830 -3.899 32.748 1.00 92.56 101 LEU A O 1
ATOM 747 N N . SER A 1 102 ? -22.665 -4.229 30.542 1.00 89.44 102 SER A N 1
ATOM 748 C CA . SER A 1 102 ? -24.067 -3.860 30.295 1.00 89.44 102 SER A CA 1
ATOM 749 C C . SER A 1 102 ? -25.060 -4.872 30.873 1.00 89.44 102 SER A C 1
ATOM 751 O O . SER A 1 102 ? -26.176 -4.505 31.227 1.00 89.44 102 SER A O 1
ATOM 753 N N . LYS A 1 103 ? -24.678 -6.151 30.971 1.00 82.88 103 LYS A N 1
ATOM 754 C CA . LYS A 1 103 ? -25.513 -7.206 31.562 1.00 82.88 103 LYS A CA 1
ATOM 755 C C . LYS A 1 103 ? -25.559 -7.128 33.091 1.00 82.88 103 LYS A C 1
ATOM 757 O O . LYS A 1 103 ? -26.571 -7.503 33.679 1.00 82.88 103 LYS A O 1
ATOM 762 N N . GLU A 1 104 ? -24.483 -6.661 33.716 1.00 79.56 104 GLU A N 1
ATOM 763 C CA . GLU A 1 104 ? -24.390 -6.468 35.165 1.00 79.56 104 GLU A CA 1
ATOM 764 C C . GLU A 1 104 ? -25.173 -5.223 35.617 1.00 79.56 104 GLU A C 1
ATOM 766 O O . GLU A 1 104 ? -25.940 -5.309 36.570 1.00 79.56 104 GLU A O 1
ATOM 771 N N . TYR A 1 105 ? -25.108 -4.120 34.857 1.00 78.94 105 TYR A N 1
ATOM 772 C CA . TYR A 1 105 ? -25.886 -2.897 35.119 1.00 78.94 105 TYR A CA 1
ATOM 773 C C . TYR A 1 105 ? -27.410 -3.115 35.099 1.00 78.94 105 TYR A C 1
ATOM 775 O O . TYR A 1 105 ? -28.122 -2.527 35.898 1.00 78.94 105 TYR A O 1
ATOM 783 N N . VAL A 1 106 ? -27.924 -3.979 34.214 1.00 72.62 106 VAL A N 1
ATOM 784 C CA . VAL A 1 106 ? -29.372 -4.281 34.117 1.00 72.62 106 VAL A CA 1
ATOM 785 C C . VAL A 1 106 ? -29.862 -5.207 35.245 1.00 72.62 106 VAL A C 1
ATOM 787 O O . VAL A 1 106 ? -31.065 -5.351 35.447 1.00 72.62 106 VAL A O 1
ATOM 790 N N . ARG A 1 107 ? -28.953 -5.874 35.968 1.00 67.88 107 ARG A N 1
ATOM 791 C CA . ARG A 1 107 ? -29.285 -6.801 37.065 1.00 67.88 107 ARG A CA 1
ATOM 792 C C . ARG A 1 107 ? -29.215 -6.173 38.460 1.00 67.88 107 ARG A C 1
ATOM 794 O O . ARG A 1 107 ? -29.582 -6.865 39.409 1.00 67.88 107 ARG A O 1
ATOM 801 N N . SER A 1 108 ? -28.730 -4.938 38.580 1.00 60.88 108 SER A N 1
ATOM 802 C CA . SER A 1 108 ? -28.606 -4.202 39.842 1.00 60.88 108 SER A CA 1
ATOM 803 C C . SER A 1 108 ? -29.689 -3.142 39.985 1.00 60.88 108 SER A C 1
ATOM 805 O O . SER A 1 108 ? -29.945 -2.788 41.155 1.00 60.88 108 SER A O 1
#

Secondary structure (DSSP, 8-state):
--SHHHHHHHTT--HHHHHHHHHHHHHHHHHHHHHHHHTTTS-HHHHHHHHTTHHHHHHHHHHHTTPPPPHHHHHHHHHHHHHHHHHHHHHHHHHHHHHHHHHHHTT-